Protein AF-A0A6M2A1K5-F1 (afdb_monomer)

Nearest PDB structures (foldseek):
  7mwq-assembly2_C  TM=4.889E-01  e=1.778E+00  synthetic construct
  8k91-assembly1_C  TM=4.075E-01  e=4.286E+00  M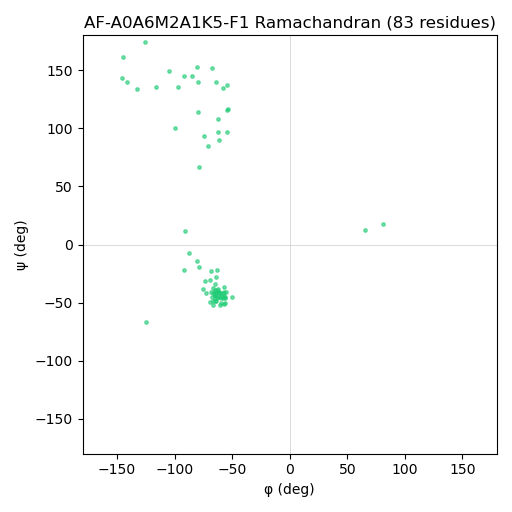eiothermus taiwanensis
  8k8x-assembly1_B  TM=4.413E-01  e=9.658E+00  Meiothermus taiwanensis
  5knb-assembly1_G  TM=2.140E-01  e=5.251E+00  Enterococcus hirae ATCC 9790

Secondary structure (DSSP, 8-state):
-HHHHHHHHHHHTT--EE--TT--TT--EE---HHHIIIIIHHHHHHHHHHHHHHHHHHHHHHHHHHHHHHHS------------

Radius of gyration: 25.21 Å; Cα contacts (8 Å, |Δi|>4): 41; chains: 1; bounding box: 53×20×81 Å

Sequence (85 aa):
MGKKLFGAVCRKNGFDTYRYRRQKYTTSMVSVSKKIMDDVLWPEYQKYCTLLREMVDEIANDLIDRIHLNDEEETVISGQIANPH

Foldseek 3Di:
DLVVLLQVLQVVVVWHWDDDPPDDPPDIDTDDDPCCVVVGSVVVSVVVVVVVVVVVVVVVVVVVVVVVVVVVVPPPPVDPPDDDD

Mean predicted aligned error: 9.2 Å

Solvent-accessible surface area (backbone atoms only — not comparable to full-atom values): 5299 Å² total; per-residue (Å²): 112,68,65,63,51,46,46,47,50,35,46,75,72,77,36,68,65,51,82,62,90,91,55,61,89,85,64,78,43,69,90,73,56,70,64,52,42,66,75,44,54,49,55,52,41,51,54,52,53,50,53,53,47,53,54,50,50,50,55,51,47,54,53,51,52,52,51,56,56,55,62,67,70,66,69,80,77,75,74,82,75,76,82,83,134

Structure (mmCIF, N/CA/C/O backbone):
data_AF-A0A6M2A1K5-F1
#
_entry.id   AF-A0A6M2A1K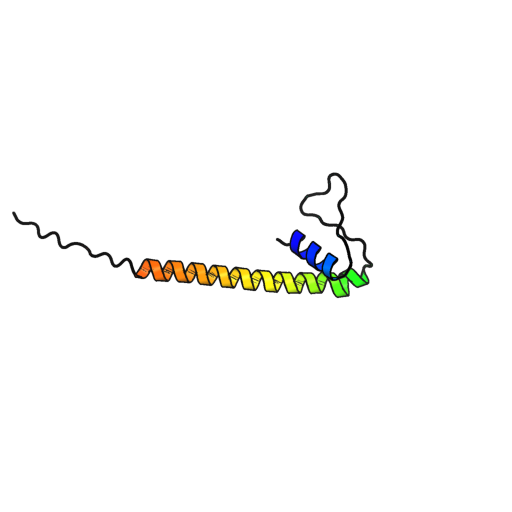5-F1
#
loop_
_atom_site.group_PDB
_atom_site.id
_atom_site.type_symbol
_atom_site.label_atom_id
_atom_site.label_alt_id
_atom_site.label_comp_id
_atom_site.label_asym_id
_atom_site.label_entity_id
_atom_site.label_seq_id
_atom_site.pdbx_PDB_ins_code
_atom_site.Cartn_x
_atom_site.Cartn_y
_atom_site.Cartn_z
_atom_site.occupancy
_atom_site.B_iso_or_equiv
_atom_site.auth_seq_id
_atom_site.auth_comp_id
_atom_site.auth_asym_id
_atom_site.auth_atom_id
_atom_site.pdbx_PDB_model_num
ATOM 1 N N . MET A 1 1 ? -1.796 1.919 -10.454 1.00 67.31 1 MET A N 1
ATOM 2 C CA . MET A 1 1 ? -1.268 0.747 -9.720 1.00 67.31 1 MET A CA 1
ATOM 3 C C . MET A 1 1 ? -1.620 0.752 -8.229 1.00 67.31 1 MET A C 1
ATOM 5 O O . MET A 1 1 ? -2.266 -0.191 -7.787 1.00 67.31 1 MET A O 1
ATOM 9 N N . GLY A 1 2 ? -1.297 1.817 -7.476 1.00 85.12 2 GLY A N 1
ATOM 10 C CA . GLY A 1 2 ? -1.393 1.850 -6.001 1.00 85.12 2 GLY A CA 1
ATOM 11 C C . GLY A 1 2 ? -2.722 1.385 -5.392 1.00 85.12 2 GLY A C 1
ATOM 12 O O . GLY A 1 2 ? -2.726 0.536 -4.513 1.00 85.12 2 GLY A O 1
ATOM 13 N N . LYS A 1 3 ? -3.874 1.817 -5.925 1.00 90.31 3 LYS A N 1
ATOM 14 C CA . LYS A 1 3 ? -5.187 1.345 -5.441 1.00 90.31 3 LYS A CA 1
ATOM 15 C C . LYS A 1 3 ? -5.359 -0.182 -5.521 1.00 90.31 3 LYS A C 1
ATOM 17 O O . LYS A 1 3 ? -5.904 -0.782 -4.600 1.00 90.31 3 LYS A O 1
ATOM 22 N N . LYS A 1 4 ? -4.992 -0.795 -6.655 1.00 92.56 4 LYS A N 1
ATOM 23 C CA . LYS A 1 4 ? -5.169 -2.245 -6.852 1.00 92.56 4 LYS A CA 1
ATOM 24 C C . LYS A 1 4 ? -4.286 -3.007 -5.867 1.00 92.56 4 LYS A C 1
ATOM 26 O O . LYS A 1 4 ? -4.760 -3.954 -5.252 1.00 92.56 4 LYS A O 1
ATOM 31 N N . LEU A 1 5 ? -3.057 -2.526 -5.680 1.00 95.44 5 LEU A N 1
ATOM 32 C CA . LEU A 1 5 ? -2.112 -3.090 -4.729 1.00 95.44 5 LEU A CA 1
ATOM 33 C C . LEU A 1 5 ? -2.602 -2.955 -3.283 1.00 95.44 5 LEU A C 1
ATOM 35 O O . LEU A 1 5 ? -2.653 -3.948 -2.570 1.00 95.44 5 LEU A O 1
ATOM 39 N N . PHE A 1 6 ? -3.051 -1.767 -2.876 1.00 96.38 6 PHE A N 1
ATOM 40 C CA . PHE A 1 6 ? -3.622 -1.557 -1.546 1.00 96.38 6 PHE A CA 1
ATOM 41 C C . PHE A 1 6 ? -4.803 -2.500 -1.283 1.00 96.38 6 PHE A C 1
ATOM 43 O O . PHE A 1 6 ? -4.844 -3.176 -0.263 1.00 96.38 6 PHE A O 1
ATOM 50 N N . GLY A 1 7 ? -5.718 -2.639 -2.248 1.00 96.38 7 GLY A N 1
ATOM 51 C CA . GLY A 1 7 ? -6.817 -3.596 -2.133 1.00 96.38 7 GLY A CA 1
ATOM 52 C C . GLY A 1 7 ? -6.370 -5.063 -2.073 1.00 96.38 7 GLY A C 1
ATOM 53 O O . GLY A 1 7 ? -7.080 -5.876 -1.490 1.00 96.38 7 GLY A O 1
ATOM 54 N N . ALA A 1 8 ? -5.233 -5.431 -2.666 1.00 96.75 8 ALA A N 1
ATOM 55 C CA . ALA A 1 8 ? -4.669 -6.776 -2.536 1.00 96.75 8 ALA A CA 1
ATOM 56 C C . ALA A 1 8 ? -4.079 -7.004 -1.134 1.00 96.75 8 ALA A C 1
ATOM 58 O O . ALA A 1 8 ? -4.337 -8.042 -0.532 1.00 96.75 8 ALA A O 1
ATOM 59 N N . VAL A 1 9 ? -3.371 -6.009 -0.587 1.00 97.50 9 VAL A N 1
ATOM 60 C CA . VAL A 1 9 ? -2.843 -6.037 0.787 1.00 97.50 9 VAL A CA 1
ATOM 61 C C . VAL A 1 9 ? -3.972 -6.144 1.808 1.00 97.50 9 VAL A C 1
ATOM 63 O O . VAL A 1 9 ? -3.902 -6.986 2.699 1.00 97.50 9 VAL A O 1
ATOM 66 N N . CYS A 1 10 ? -5.047 -5.366 1.653 1.00 97.62 10 CYS A N 1
ATOM 67 C CA . CYS A 1 10 ? -6.220 -5.490 2.519 1.00 97.62 10 CYS A CA 1
ATOM 68 C C . CYS A 1 10 ? -6.787 -6.916 2.487 1.00 97.62 10 CYS A C 1
ATOM 70 O O . CYS A 1 10 ? -6.925 -7.528 3.543 1.00 97.62 10 CYS A O 1
ATOM 72 N N . ARG A 1 11 ? -7.033 -7.476 1.292 1.00 96.94 11 ARG A N 1
ATOM 73 C CA . ARG A 1 11 ? -7.610 -8.826 1.148 1.00 96.94 11 ARG A CA 1
ATOM 74 C C . ARG A 1 11 ? -6.718 -9.911 1.735 1.00 96.94 11 ARG A C 1
ATOM 76 O O . ARG A 1 11 ? -7.220 -10.806 2.404 1.00 96.94 11 ARG A O 1
ATOM 83 N N . LYS A 1 12 ? -5.401 -9.806 1.532 1.00 96.88 12 LYS A N 1
ATOM 84 C CA . LYS A 1 12 ? -4.411 -10.717 2.123 1.00 96.88 12 LYS A CA 1
ATOM 85 C C . LYS A 1 12 ? -4.509 -10.750 3.653 1.00 96.88 12 LYS A C 1
ATOM 87 O O . LYS A 1 12 ? -4.357 -11.809 4.247 1.00 96.88 12 LYS A O 1
ATOM 92 N N . ASN A 1 13 ? -4.798 -9.606 4.269 1.00 96.75 13 ASN A N 1
ATOM 93 C CA . ASN A 1 13 ? -4.944 -9.455 5.717 1.00 96.75 13 ASN A CA 1
ATOM 94 C C . ASN A 1 13 ? -6.387 -9.659 6.220 1.00 96.75 13 ASN A C 1
ATOM 96 O O . ASN A 1 13 ? -6.679 -9.343 7.369 1.00 96.75 13 ASN A O 1
ATOM 100 N N . GLY A 1 14 ? -7.296 -10.171 5.382 1.00 97.06 14 GLY A N 1
ATOM 101 C CA . GLY A 1 14 ? -8.681 -10.459 5.771 1.00 97.06 14 GLY A CA 1
ATOM 102 C C . GLY A 1 14 ? -9.622 -9.251 5.763 1.00 97.06 14 GLY A C 1
ATOM 103 O O . GLY A 1 14 ? -10.692 -9.314 6.363 1.00 97.06 14 GLY A O 1
ATOM 104 N N . PHE A 1 15 ? -9.253 -8.156 5.090 1.00 97.12 15 PHE A N 1
ATOM 105 C CA . PHE A 1 15 ? -10.076 -6.951 4.983 1.00 97.12 15 PHE A CA 1
ATOM 106 C C . PHE A 1 15 ? -10.509 -6.665 3.548 1.00 97.12 15 PHE A C 1
ATOM 108 O O . PHE A 1 15 ? -9.698 -6.646 2.620 1.00 97.12 15 PHE A O 1
ATOM 115 N N . ASP A 1 16 ? -11.779 -6.313 3.375 1.00 95.88 16 ASP A N 1
ATOM 116 C CA . ASP A 1 16 ? -12.297 -5.861 2.091 1.00 95.88 16 ASP A CA 1
ATOM 117 C C . ASP A 1 16 ? -12.335 -4.340 1.986 1.00 95.88 16 ASP A C 1
ATOM 119 O O . ASP A 1 16 ? -12.777 -3.615 2.883 1.00 95.88 16 ASP A O 1
ATOM 123 N N . THR A 1 17 ? -11.889 -3.842 0.834 1.00 95.81 17 THR A N 1
ATOM 124 C CA . THR A 1 17 ? -12.060 -2.432 0.495 1.00 95.81 17 THR A CA 1
ATOM 125 C C . THR A 1 17 ? -13.471 -2.174 -0.011 1.00 95.81 17 THR A C 1
ATOM 127 O O . THR A 1 17 ? -13.964 -2.921 -0.857 1.00 95.81 17 THR A O 1
ATOM 130 N N . TYR A 1 18 ? -14.065 -1.055 0.384 1.00 94.38 18 TYR A N 1
ATOM 131 C CA . TYR A 1 18 ? -15.381 -0.621 -0.082 1.00 94.38 18 TYR A CA 1
ATOM 132 C C . TYR A 1 18 ? -15.341 0.803 -0.652 1.00 94.38 18 TYR A C 1
ATOM 134 O O . TYR A 1 18 ? -14.305 1.483 -0.655 1.00 94.38 18 TYR A O 1
ATOM 142 N N . ARG A 1 19 ? -16.479 1.241 -1.206 1.00 93.50 19 ARG A N 1
ATOM 143 C CA . ARG A 1 19 ? -16.642 2.560 -1.826 1.00 93.50 19 ARG A CA 1
ATOM 144 C C . ARG A 1 19 ? -17.997 3.170 -1.523 1.00 93.50 19 ARG A C 1
ATOM 146 O O . ARG A 1 19 ? -19.018 2.499 -1.620 1.00 93.50 19 ARG A O 1
ATOM 153 N N . TYR A 1 20 ? -17.995 4.470 -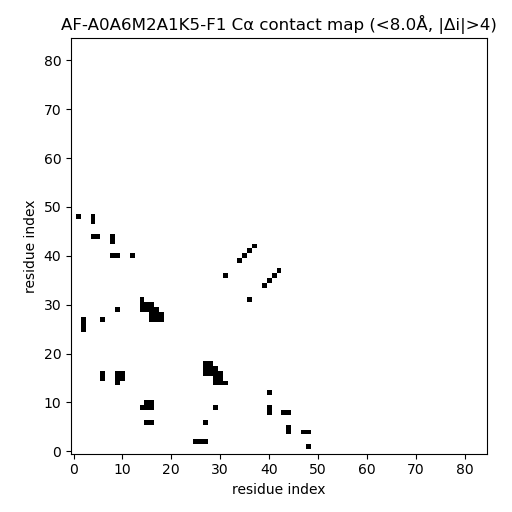1.271 1.00 94.19 20 TYR A N 1
ATOM 154 C CA . TYR A 1 20 ? -19.200 5.282 -1.238 1.00 94.19 20 TYR A CA 1
ATOM 155 C C . TYR A 1 20 ? -19.642 5.678 -2.647 1.00 94.19 20 TYR A C 1
ATOM 157 O O . TYR A 1 20 ? -18.839 5.823 -3.578 1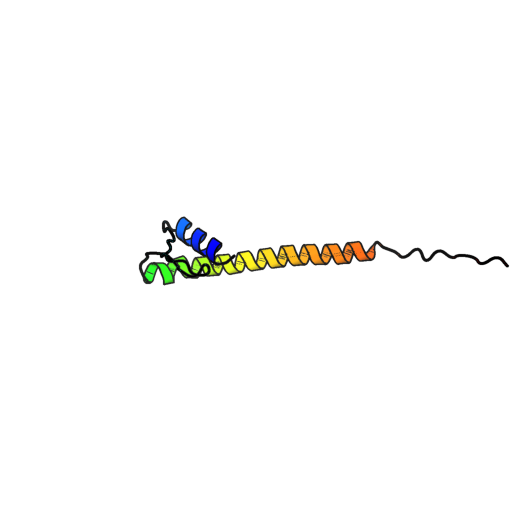.00 94.19 20 TYR A O 1
ATOM 165 N N . ARG A 1 21 ? -20.948 5.911 -2.801 1.00 93.44 21 ARG A N 1
ATOM 166 C CA . ARG A 1 21 ? -21.510 6.477 -4.029 1.00 93.44 21 ARG A CA 1
ATOM 167 C C . ARG A 1 21 ? -20.857 7.840 -4.300 1.00 93.44 21 ARG A C 1
ATOM 169 O O . ARG A 1 21 ? -20.738 8.649 -3.388 1.00 93.44 21 ARG A O 1
ATOM 176 N N . ARG A 1 22 ? -20.450 8.093 -5.553 1.00 93.06 22 ARG A N 1
ATOM 177 C CA . ARG A 1 22 ? -19.749 9.323 -6.000 1.00 93.06 22 ARG A CA 1
ATOM 178 C C . ARG A 1 22 ? -18.348 9.545 -5.403 1.00 93.06 22 ARG A C 1
ATOM 180 O O . ARG A 1 22 ? -17.776 10.617 -5.582 1.00 93.06 22 ARG A O 1
ATOM 187 N N . GLN A 1 23 ? -17.759 8.544 -4.748 1.00 94.19 23 GLN A N 1
ATOM 188 C CA . GLN A 1 23 ? -16.377 8.624 -4.274 1.00 94.19 23 GLN A CA 1
ATOM 189 C C . GLN A 1 23 ? -15.393 8.751 -5.449 1.00 94.19 23 GLN A C 1
ATOM 191 O O . GLN A 1 23 ? -15.537 8.072 -6.470 1.00 94.19 23 GLN A O 1
ATOM 196 N N . LYS A 1 24 ? -14.359 9.591 -5.289 1.00 92.19 24 LYS A N 1
ATOM 197 C CA . LYS A 1 24 ? -13.285 9.734 -6.282 1.00 92.19 24 LYS A CA 1
ATOM 198 C C . LYS A 1 24 ? -12.661 8.373 -6.595 1.00 92.19 24 LYS A C 1
ATOM 200 O O . LYS A 1 24 ? -12.377 7.576 -5.700 1.00 92.19 24 LYS A O 1
ATOM 205 N N . TYR A 1 25 ? -12.395 8.116 -7.877 1.00 86.50 25 TYR A N 1
ATOM 206 C CA . TYR A 1 25 ? -11.885 6.820 -8.335 1.00 86.50 25 TYR A CA 1
ATOM 207 C C . TYR A 1 25 ? -10.498 6.473 -7.768 1.00 86.50 25 TYR A C 1
ATOM 209 O O . TYR A 1 25 ? -10.144 5.295 -7.688 1.00 86.50 25 TYR A O 1
ATOM 217 N N . THR A 1 26 ? -9.738 7.475 -7.335 1.00 88.31 26 THR A N 1
ATOM 218 C CA . THR A 1 26 ? -8.421 7.321 -6.711 1.00 88.31 26 THR A CA 1
ATOM 219 C C . THR A 1 26 ? -8.488 6.942 -5.232 1.00 88.31 26 THR A C 1
ATOM 221 O O . THR A 1 26 ? -7.492 6.483 -4.684 1.00 88.31 26 THR A O 1
ATOM 224 N N . THR A 1 27 ? -9.651 7.061 -4.589 1.00 91.44 27 THR A N 1
ATOM 225 C CA . THR A 1 27 ? -9.822 6.744 -3.168 1.00 91.44 27 THR A CA 1
ATOM 226 C C . THR A 1 27 ? -10.265 5.286 -2.983 1.00 91.44 27 THR A C 1
ATOM 228 O O . THR A 1 27 ? -11.043 4.739 -3.780 1.00 91.44 27 THR A O 1
ATOM 231 N N . SER A 1 28 ? -9.785 4.659 -1.909 1.00 92.50 28 SER A N 1
ATOM 232 C CA . SER A 1 28 ? -10.223 3.341 -1.429 1.00 92.50 28 SER A CA 1
ATOM 233 C C . SER A 1 28 ? -10.478 3.429 0.070 1.00 92.50 28 SER A C 1
ATOM 235 O O . SER A 1 28 ? -9.663 4.014 0.774 1.00 92.50 28 SER A O 1
ATOM 237 N N . MET A 1 29 ? -11.602 2.883 0.536 1.00 95.62 29 MET A N 1
ATOM 238 C CA . MET A 1 29 ? -11.926 2.811 1.963 1.00 95.62 29 MET A CA 1
ATOM 239 C C . MET A 1 29 ? -11.731 1.386 2.460 1.00 95.62 29 MET A C 1
ATOM 241 O O . MET A 1 29 ? -11.943 0.440 1.703 1.00 95.62 29 MET A O 1
ATOM 245 N N . VAL A 1 30 ? -11.370 1.239 3.728 1.00 97.00 30 VAL A N 1
ATOM 246 C CA . VAL A 1 30 ? -11.297 -0.043 4.429 1.00 97.00 30 VAL A CA 1
ATOM 247 C C . VAL A 1 30 ? -11.699 0.189 5.886 1.00 97.00 30 VAL A C 1
ATOM 249 O O . VAL A 1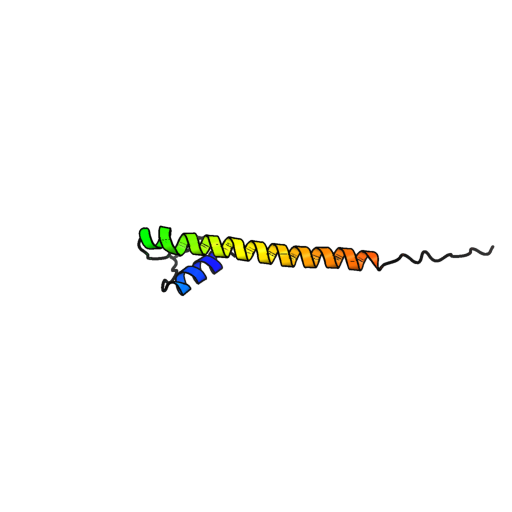 30 ? -11.434 1.258 6.434 1.00 97.00 30 VAL A O 1
ATOM 252 N N . SER A 1 31 ? -12.400 -0.768 6.491 1.00 97.06 31 SER A N 1
ATOM 253 C CA . SER A 1 31 ? -12.857 -0.672 7.881 1.00 97.06 31 SER A CA 1
ATOM 254 C C . SER A 1 31 ? -11.918 -1.470 8.776 1.00 97.06 31 SER A C 1
ATOM 256 O O . SER A 1 31 ? -12.013 -2.692 8.828 1.00 97.06 31 SER A O 1
ATOM 258 N N . VAL A 1 32 ? -11.000 -0.781 9.453 1.00 97.12 32 VAL A N 1
ATOM 259 C CA . VAL A 1 32 ? -9.991 -1.373 10.345 1.00 97.12 32 VAL A CA 1
ATOM 260 C C . VAL A 1 32 ? -9.709 -0.459 11.528 1.00 97.12 32 VAL A C 1
ATOM 262 O O . VAL A 1 32 ? -9.975 0.742 11.473 1.00 97.12 32 VAL A O 1
ATOM 265 N N . SER A 1 33 ? -9.129 -1.014 12.593 1.00 97.88 33 SER A N 1
ATOM 266 C CA . SER A 1 33 ? -8.596 -0.191 13.677 1.00 97.88 33 SER A CA 1
ATOM 267 C C . SER A 1 33 ? -7.378 0.605 13.201 1.00 97.88 33 SER A C 1
ATOM 269 O O . SER A 1 33 ? -6.626 0.164 12.327 1.00 97.88 33 SER A O 1
ATOM 271 N N . LYS A 1 34 ? -7.145 1.767 13.822 1.00 97.44 34 LYS A N 1
ATOM 272 C CA . LYS A 1 34 ? -5.958 2.588 13.545 1.00 97.44 34 LYS A CA 1
ATOM 273 C C . LYS A 1 34 ? -4.660 1.798 13.737 1.00 97.44 34 LYS A C 1
ATOM 275 O O . LYS A 1 34 ? -3.776 1.877 12.897 1.00 97.44 34 LYS A O 1
ATOM 280 N N . LYS A 1 35 ? -4.593 0.974 14.786 1.00 98.06 35 LYS A N 1
ATOM 281 C CA . LYS A 1 35 ? -3.436 0.120 15.067 1.00 98.06 35 LYS A CA 1
ATOM 282 C C . LYS A 1 35 ? -3.139 -0.858 13.924 1.00 98.06 35 LYS A C 1
ATOM 284 O O . LYS A 1 35 ? -2.003 -0.958 13.496 1.00 98.06 35 LYS A O 1
ATOM 289 N N . ILE A 1 36 ? -4.155 -1.538 13.386 1.00 98.00 36 ILE A N 1
ATOM 290 C CA . ILE A 1 36 ? -3.970 -2.466 12.254 1.00 98.00 36 ILE A CA 1
ATOM 291 C C . ILE A 1 36 ? -3.521 -1.719 10.994 1.00 98.00 36 ILE A C 1
ATOM 293 O O . ILE A 1 36 ? -2.687 -2.219 10.241 1.00 98.00 36 ILE A O 1
ATOM 297 N N . MET A 1 37 ? -4.065 -0.524 10.754 1.00 97.88 37 MET A N 1
ATOM 298 C CA . MET A 1 37 ? -3.631 0.301 9.629 1.00 97.88 37 MET A CA 1
ATOM 299 C C . MET A 1 37 ? -2.144 0.653 9.736 1.00 97.88 37 MET A C 1
ATOM 301 O O . MET A 1 37 ? -1.401 0.426 8.783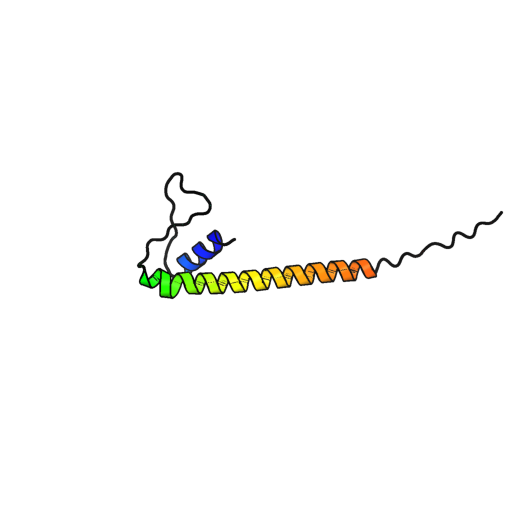 1.00 97.88 37 MET A O 1
ATOM 305 N N . ASP A 1 38 ? -1.731 1.182 10.887 1.00 98.25 38 ASP A N 1
ATOM 306 C CA . ASP A 1 38 ? -0.392 1.734 11.089 1.00 98.25 38 ASP A CA 1
ATOM 307 C C . ASP A 1 38 ? 0.674 0.633 11.232 1.00 98.25 38 ASP A C 1
ATOM 309 O O . ASP A 1 38 ? 1.763 0.769 10.678 1.00 98.25 38 ASP A O 1
ATOM 313 N N . ASP A 1 39 ? 0.353 -0.475 11.908 1.00 98.38 39 ASP A N 1
ATOM 314 C CA . ASP A 1 39 ? 1.329 -1.522 12.240 1.00 98.38 39 ASP A CA 1
ATOM 315 C C . ASP A 1 39 ? 1.404 -2.637 11.183 1.00 98.38 39 ASP A C 1
ATOM 317 O O . ASP A 1 39 ? 2.401 -3.355 11.118 1.00 98.38 39 ASP A O 1
ATOM 321 N N . VAL A 1 40 ? 0.356 -2.818 10.365 1.00 97.88 40 VAL A N 1
ATOM 322 C CA . VAL A 1 40 ? 0.249 -3.963 9.439 1.00 97.88 40 VAL A CA 1
ATOM 323 C C . VAL A 1 40 ? 0.035 -3.511 8.000 1.00 97.88 40 VAL A C 1
ATOM 325 O O . VAL A 1 40 ? 0.908 -3.701 7.152 1.00 97.88 40 VAL A O 1
ATOM 328 N N . LEU A 1 41 ? -1.114 -2.896 7.703 1.00 97.88 41 LEU A N 1
ATOM 329 C CA . LEU A 1 41 ? -1.516 -2.656 6.314 1.00 97.88 41 LEU A CA 1
ATOM 330 C C . LEU A 1 41 ? -0.619 -1.638 5.611 1.00 97.88 41 LEU A C 1
ATOM 332 O O . LEU A 1 41 ? -0.238 -1.850 4.459 1.00 97.88 41 LEU A O 1
ATOM 336 N N . TRP A 1 42 ? -0.303 -0.527 6.278 1.00 97.12 42 TRP A N 1
ATOM 337 C CA . TRP A 1 42 ? 0.496 0.536 5.681 1.00 97.12 42 TRP A CA 1
ATOM 338 C C . TRP A 1 42 ? 1.956 0.119 5.450 1.00 97.12 42 TRP A C 1
ATOM 340 O O . TRP A 1 42 ? 2.406 0.240 4.305 1.00 97.12 42 TRP A O 1
ATOM 350 N N . PRO A 1 43 ? 2.674 -0.460 6.436 1.00 98.31 43 PRO A N 1
ATOM 351 C CA . PRO A 1 43 ? 4.032 -0.954 6.214 1.00 98.31 43 PRO A CA 1
ATOM 352 C C . PRO A 1 43 ? 4.105 -2.011 5.106 1.00 98.31 43 PRO A C 1
ATOM 354 O O . PRO A 1 43 ? 4.989 -1.966 4.248 1.00 98.31 43 PRO A O 1
ATOM 357 N N . GLU A 1 44 ? 3.148 -2.940 5.065 1.00 98.00 44 GLU A N 1
ATOM 358 C CA . GLU A 1 44 ? 3.116 -3.983 4.041 1.00 98.00 44 GLU A CA 1
ATOM 359 C C . GLU A 1 44 ? 2.820 -3.417 2.646 1.00 98.00 44 GLU A C 1
ATOM 361 O O . GLU A 1 44 ? 3.473 -3.785 1.664 1.00 98.00 44 GLU A O 1
ATOM 366 N N . TYR A 1 45 ? 1.891 -2.466 2.548 1.00 97.69 45 TYR A N 1
ATOM 367 C CA . TYR A 1 45 ? 1.636 -1.739 1.309 1.00 97.69 45 TYR A CA 1
ATOM 368 C C . TYR A 1 45 ? 2.882 -1.002 0.809 1.00 97.69 45 TYR A C 1
ATOM 370 O O . TYR A 1 45 ? 3.191 -1.080 -0.382 1.00 97.69 45 TYR A O 1
ATOM 378 N N . GLN A 1 46 ? 3.617 -0.325 1.696 1.00 97.94 46 GLN A N 1
ATOM 379 C CA . GLN A 1 46 ? 4.855 0.366 1.338 1.00 97.94 46 GLN A CA 1
ATOM 380 C C . GLN A 1 46 ? 5.920 -0.613 0.836 1.00 97.94 46 GLN A C 1
ATOM 382 O O . GLN A 1 46 ? 6.516 -0.367 -0.212 1.00 97.94 46 GLN A O 1
ATOM 387 N N . LYS A 1 47 ? 6.096 -1.755 1.515 1.00 98.06 47 LYS A N 1
ATOM 388 C CA . LYS A 1 47 ? 7.017 -2.816 1.086 1.00 98.06 47 LYS A CA 1
ATOM 389 C C . LYS A 1 47 ? 6.707 -3.291 -0.333 1.00 98.06 47 LYS A C 1
ATOM 391 O O . LYS A 1 47 ? 7.595 -3.320 -1.181 1.00 98.06 47 LYS A O 1
ATOM 396 N N . TYR A 1 48 ? 5.448 -3.623 -0.616 1.00 97.50 48 TYR A N 1
ATOM 397 C CA . TYR A 1 48 ? 5.067 -4.065 -1.956 1.00 97.50 48 TYR A CA 1
ATOM 398 C C . TYR A 1 48 ? 5.119 -2.948 -3.000 1.00 97.50 48 TYR A C 1
ATOM 400 O O . TYR A 1 48 ? 5.394 -3.228 -4.162 1.00 97.50 48 TYR A O 1
ATOM 408 N N . CYS A 1 49 ? 4.873 -1.691 -2.620 1.00 97.19 49 CYS A N 1
ATOM 409 C CA . CYS A 1 49 ? 5.061 -0.559 -3.526 1.00 97.19 49 CYS A CA 1
ATOM 410 C C . CYS A 1 49 ? 6.515 -0.430 -3.968 1.00 97.19 49 CYS A C 1
ATOM 412 O O . CYS A 1 49 ? 6.761 -0.126 -5.132 1.00 97.19 49 CYS A O 1
ATOM 414 N N . THR A 1 50 ? 7.454 -0.633 -3.045 1.00 97.75 50 THR A N 1
ATOM 415 C CA . THR A 1 50 ? 8.882 -0.611 -3.355 1.00 97.75 50 THR A CA 1
ATOM 416 C C . THR A 1 50 ? 9.260 -1.768 -4.264 1.00 97.75 50 THR A C 1
ATOM 418 O O . THR A 1 50 ? 9.751 -1.507 -5.354 1.00 97.75 50 THR A O 1
ATOM 421 N N . LEU A 1 51 ? 8.895 -2.999 -3.900 1.00 97.56 51 LEU A N 1
ATOM 422 C CA . LEU A 1 51 ? 9.188 -4.177 -4.720 1.00 97.56 51 LEU A CA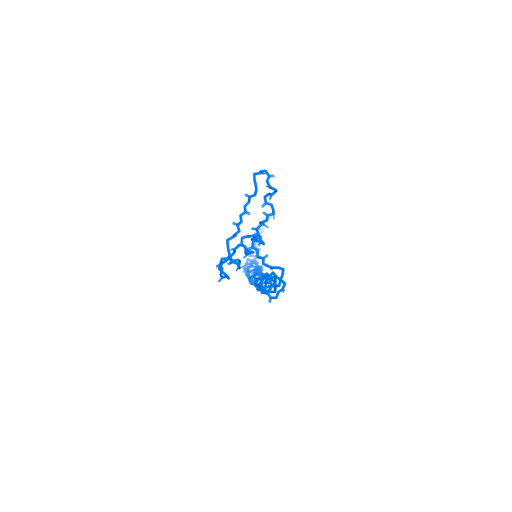 1
ATOM 423 C C . LEU A 1 51 ? 8.615 -4.059 -6.140 1.00 97.56 51 LEU A C 1
ATOM 425 O O . LEU A 1 51 ? 9.286 -4.354 -7.119 1.00 97.56 51 LEU A O 1
ATOM 429 N N . LEU A 1 52 ? 7.367 -3.598 -6.265 1.00 96.88 52 LEU A N 1
ATOM 430 C CA . LEU A 1 52 ? 6.742 -3.414 -7.571 1.00 96.88 52 LEU A CA 1
ATOM 431 C C . LEU A 1 52 ? 7.483 -2.376 -8.416 1.00 96.88 52 LEU A C 1
ATOM 433 O O . LEU A 1 52 ? 7.566 -2.538 -9.627 1.00 96.88 52 LEU A O 1
ATOM 437 N N . ARG A 1 53 ? 7.972 -1.300 -7.793 1.00 96.62 53 ARG A N 1
ATOM 438 C CA . ARG A 1 53 ? 8.740 -0.271 -8.494 1.00 96.62 53 ARG A CA 1
ATOM 439 C C . ARG A 1 53 ? 10.064 -0.836 -8.985 1.00 96.62 53 ARG A C 1
ATOM 441 O O . ARG A 1 53 ? 10.335 -0.719 -10.165 1.00 96.62 53 ARG A O 1
ATOM 448 N N . GLU A 1 54 ? 10.798 -1.518 -8.112 1.00 97.88 54 GLU A N 1
ATOM 449 C CA . GLU A 1 54 ? 12.072 -2.161 -8.452 1.00 97.88 54 GLU A CA 1
ATOM 450 C C . GLU A 1 54 ? 11.914 -3.139 -9.621 1.00 97.88 54 GLU A C 1
ATOM 452 O O . GLU A 1 54 ? 12.661 -3.055 -10.586 1.00 97.88 54 GLU A O 1
ATOM 457 N N . MET A 1 55 ? 10.885 -3.993 -9.597 1.00 97.44 55 MET A N 1
ATOM 458 C CA . MET A 1 55 ? 10.610 -4.918 -10.703 1.00 97.44 55 MET A CA 1
ATOM 459 C C . MET A 1 55 ? 10.257 -4.200 -12.011 1.00 97.44 55 MET A C 1
ATOM 461 O O . MET A 1 55 ? 10.644 -4.643 -13.087 1.00 97.44 55 MET A O 1
ATOM 465 N N . VAL A 1 56 ? 9.468 -3.123 -11.941 1.00 97.25 56 VAL A N 1
ATOM 466 C CA . VAL A 1 56 ? 9.117 -2.340 -13.135 1.00 97.25 56 VAL A CA 1
ATOM 467 C C . VAL A 1 56 ? 10.355 -1.657 -13.701 1.00 97.25 56 VAL A C 1
ATOM 469 O O . VAL A 1 56 ? 10.527 -1.672 -14.916 1.00 97.25 56 VAL A O 1
ATOM 472 N N . ASP A 1 57 ? 11.204 -1.104 -12.840 1.00 97.75 57 ASP A N 1
ATOM 473 C CA . ASP A 1 57 ? 12.446 -0.449 -13.235 1.00 97.75 57 ASP A CA 1
ATOM 474 C C . ASP A 1 57 ? 13.417 -1.464 -13.861 1.00 97.75 57 ASP A C 1
ATOM 476 O O . ASP A 1 57 ? 13.975 -1.196 -14.918 1.00 97.75 57 ASP A O 1
ATOM 480 N N . GLU A 1 58 ? 13.559 -2.659 -13.282 1.00 98.19 58 GLU A N 1
ATOM 481 C CA . GLU A 1 58 ? 14.382 -3.745 -13.832 1.00 98.19 58 GLU A CA 1
ATOM 482 C C . GLU A 1 58 ? 13.913 -4.172 -15.229 1.00 98.19 58 GLU A C 1
ATOM 484 O O . GLU A 1 58 ? 14.706 -4.199 -16.167 1.00 98.19 58 GLU A O 1
ATOM 489 N N . ILE A 1 59 ? 12.613 -4.441 -15.393 1.00 97.88 59 ILE A N 1
ATOM 490 C CA . ILE A 1 59 ? 12.036 -4.829 -16.690 1.00 97.88 59 ILE A CA 1
ATOM 491 C C . ILE A 1 59 ? 12.176 -3.695 -17.712 1.00 97.88 59 ILE A C 1
ATOM 493 O O . ILE A 1 59 ? 12.433 -3.949 -18.889 1.00 97.88 59 ILE A O 1
ATOM 497 N N . ALA A 1 60 ? 11.981 -2.445 -17.285 1.00 97.06 60 ALA A N 1
ATOM 498 C CA . ALA A 1 60 ? 12.132 -1.289 -18.158 1.00 97.06 60 ALA A CA 1
ATOM 499 C C . ALA A 1 60 ? 13.584 -1.125 -18.622 1.00 97.06 60 ALA A C 1
ATOM 501 O O . ALA A 1 60 ? 13.806 -0.893 -19.808 1.00 97.06 60 ALA A O 1
ATOM 502 N N . ASN A 1 61 ? 14.552 -1.289 -17.719 1.00 96.88 61 ASN A N 1
ATOM 503 C CA . ASN A 1 61 ? 15.973 -1.206 -18.045 1.00 96.88 61 ASN A CA 1
ATOM 504 C C . ASN A 1 61 ? 16.398 -2.333 -18.996 1.00 96.88 61 ASN A C 1
ATOM 506 O O . ASN A 1 61 ? 16.994 -2.034 -20.021 1.00 96.88 61 ASN A O 1
ATOM 510 N N . ASP A 1 62 ? 16.001 -3.588 -18.746 1.00 96.56 62 ASP A N 1
ATOM 511 C CA . ASP A 1 62 ? 16.279 -4.708 -19.668 1.00 96.56 62 ASP A CA 1
ATOM 512 C C . ASP A 1 62 ? 15.711 -4.442 -21.073 1.00 96.56 62 ASP A C 1
ATOM 514 O O . ASP A 1 62 ? 16.362 -4.697 -22.084 1.00 96.56 62 ASP A O 1
ATOM 518 N N . LEU A 1 63 ? 14.502 -3.876 -21.164 1.00 96.06 63 LEU A N 1
ATOM 519 C CA . LEU A 1 63 ? 13.926 -3.496 -22.453 1.00 96.06 63 LEU A CA 1
ATOM 520 C C . LEU A 1 63 ? 14.734 -2.389 -23.148 1.00 96.06 63 LEU A C 1
ATOM 522 O O . LEU A 1 63 ? 14.949 -2.473 -24.356 1.00 96.06 63 LEU A O 1
ATOM 526 N N . ILE A 1 64 ? 15.160 -1.362 -22.410 1.00 95.25 64 ILE A N 1
ATOM 527 C CA . ILE A 1 64 ? 15.975 -0.260 -22.941 1.00 95.25 64 ILE A CA 1
ATOM 528 C C . ILE A 1 64 ? 17.327 -0.785 -23.440 1.00 95.25 64 ILE A C 1
ATOM 530 O O . ILE A 1 64 ? 17.718 -0.472 -24.564 1.00 95.25 64 ILE A O 1
ATOM 534 N N . ASP A 1 65 ? 17.993 -1.639 -22.664 1.00 94.88 65 ASP A N 1
ATOM 535 C CA . ASP A 1 65 ? 19.279 -2.238 -23.030 1.00 94.88 65 ASP A CA 1
ATOM 536 C C . ASP A 1 65 ? 19.158 -3.066 -24.317 1.00 94.88 65 ASP A C 1
ATOM 538 O O . ASP A 1 65 ? 19.991 -2.960 -25.216 1.00 94.88 65 ASP A O 1
ATOM 542 N N . ARG A 1 66 ? 18.074 -3.839 -24.469 1.00 93.88 66 ARG A N 1
ATOM 543 C CA . ARG A 1 66 ? 17.808 -4.605 -25.699 1.00 93.88 66 ARG A CA 1
ATOM 544 C C . ARG A 1 66 ? 17.566 -3.729 -26.923 1.00 93.88 66 ARG A C 1
ATOM 546 O O . ARG A 1 66 ? 17.909 -4.149 -28.023 1.00 93.88 66 ARG A O 1
ATOM 553 N N . ILE A 1 67 ? 16.943 -2.561 -26.764 1.00 93.06 67 ILE A N 1
ATOM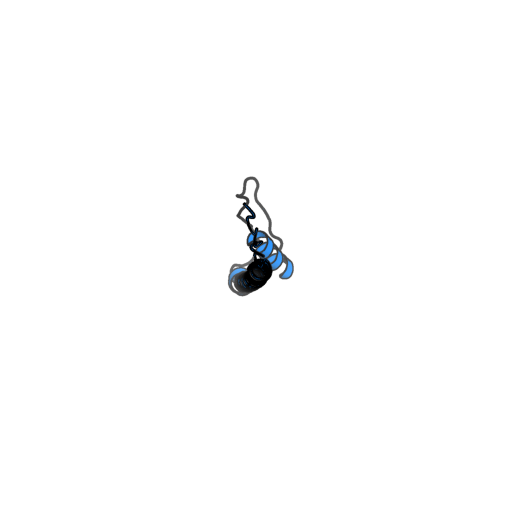 554 C CA . ILE A 1 67 ? 16.767 -1.617 -27.877 1.00 93.06 67 ILE A CA 1
ATOM 555 C C . ILE A 1 67 ? 18.142 -1.118 -28.327 1.00 93.06 67 ILE A C 1
ATOM 557 O O . ILE A 1 67 ? 18.464 -1.231 -29.503 1.00 93.06 67 ILE A O 1
ATOM 561 N N . HIS A 1 68 ? 18.984 -0.682 -27.386 1.00 88.38 68 HIS A N 1
ATOM 562 C CA . HIS A 1 68 ? 20.332 -0.206 -27.697 1.00 88.38 68 HIS A CA 1
ATOM 563 C C . HIS A 1 68 ? 21.218 -1.273 -28.355 1.00 88.38 68 HIS A C 1
ATOM 565 O O . HIS A 1 68 ? 21.900 -0.968 -29.325 1.00 88.38 68 HIS A O 1
ATOM 571 N N . LEU A 1 69 ? 21.170 -2.523 -27.885 1.00 81.06 69 LEU A N 1
ATOM 572 C CA . LEU A 1 69 ? 21.940 -3.621 -28.484 1.00 81.06 69 LEU A CA 1
ATOM 573 C C . LEU A 1 69 ? 21.477 -3.970 -29.908 1.00 81.06 69 LEU A C 1
ATOM 575 O O . LEU A 1 69 ? 22.306 -4.280 -30.757 1.00 81.06 69 LEU A O 1
ATOM 579 N N . ASN A 1 70 ? 20.169 -3.920 -30.186 1.00 64.31 70 ASN A N 1
ATOM 580 C CA . ASN A 1 70 ? 19.649 -4.195 -31.530 1.00 64.31 70 ASN A CA 1
ATOM 581 C C . ASN A 1 70 ? 19.938 -3.049 -32.514 1.00 64.31 70 ASN A C 1
ATOM 583 O O . ASN A 1 70 ? 20.151 -3.315 -33.695 1.00 64.31 70 ASN A O 1
ATOM 587 N N . ASP A 1 71 ? 19.985 -1.801 -32.040 1.00 57.78 71 ASP A N 1
ATOM 588 C CA . ASP A 1 71 ? 20.353 -0.643 -32.864 1.00 57.78 71 ASP A CA 1
ATOM 589 C C . ASP A 1 71 ? 21.844 -0.674 -33.280 1.00 57.78 71 ASP A C 1
ATOM 591 O O . ASP A 1 71 ? 22.215 -0.095 -34.300 1.00 57.78 71 ASP A O 1
ATOM 595 N N . GLU A 1 72 ? 22.711 -1.378 -32.539 1.00 56.88 72 GLU A N 1
ATOM 596 C CA . GLU A 1 72 ? 24.137 -1.536 -32.874 1.00 56.88 72 GLU A CA 1
ATOM 597 C C . GLU A 1 72 ? 24.407 -2.588 -33.975 1.00 56.88 72 GLU A C 1
ATOM 599 O O . GLU A 1 72 ? 25.455 -2.534 -34.626 1.00 56.88 72 GLU A O 1
ATOM 604 N N . GLU A 1 73 ? 23.471 -3.511 -34.248 1.00 54.31 73 GLU A N 1
ATOM 605 C CA . GLU A 1 73 ? 23.607 -4.519 -35.318 1.00 54.31 73 GLU A CA 1
ATOM 606 C C . GLU A 1 73 ? 23.121 -4.041 -36.704 1.00 54.31 73 GLU A C 1
ATOM 608 O O . GLU A 1 73 ? 23.411 -4.691 -37.715 1.00 54.31 73 GLU A O 1
ATOM 613 N N . GLU A 1 74 ? 22.494 -2.863 -36.815 1.00 52.31 74 GLU A N 1
ATOM 614 C CA . GLU A 1 74 ? 22.308 -2.169 -38.100 1.00 52.31 74 GLU A CA 1
ATOM 615 C C . GLU A 1 74 ? 23.606 -1.457 -38.519 1.00 52.31 74 GLU A C 1
ATOM 617 O O . GLU A 1 74 ? 23.719 -0.233 -38.611 1.00 52.31 74 GLU A O 1
ATOM 622 N N . THR A 1 75 ? 24.634 -2.250 -38.822 1.00 49.47 75 THR A N 1
ATOM 623 C CA . THR A 1 75 ? 25.789 -1.731 -39.557 1.00 49.47 75 THR A CA 1
ATOM 624 C C . THR A 1 75 ? 25.325 -1.256 -40.932 1.00 49.47 75 THR A C 1
ATOM 626 O O . THR A 1 75 ? 24.988 -2.036 -41.822 1.00 49.47 75 THR A O 1
ATOM 629 N N . VAL A 1 76 ? 25.310 0.065 -41.108 1.00 58.84 76 VAL A N 1
ATOM 630 C CA . VAL A 1 76 ? 25.157 0.735 -42.398 1.00 58.84 76 VAL A CA 1
ATOM 631 C C . VAL A 1 76 ? 26.240 0.203 -43.341 1.00 58.84 76 VAL A C 1
ATOM 633 O O . VAL A 1 76 ? 27.376 0.680 -43.340 1.00 58.84 76 VAL A O 1
ATOM 636 N N . ILE A 1 77 ? 25.898 -0.775 -44.185 1.00 60.47 77 ILE A N 1
ATOM 637 C CA . ILE A 1 77 ? 26.677 -1.072 -45.387 1.00 60.47 77 ILE A CA 1
ATOM 638 C C . ILE A 1 77 ? 26.415 0.102 -46.328 1.00 60.47 77 ILE A C 1
ATOM 640 O O . ILE A 1 77 ? 25.501 0.079 -47.151 1.00 60.47 77 ILE A O 1
ATOM 644 N N . SER A 1 78 ? 27.186 1.176 -46.152 1.00 49.91 78 SER A N 1
ATOM 645 C CA . SER A 1 78 ? 27.237 2.279 -47.102 1.00 49.91 78 SER A CA 1
ATOM 646 C C . SER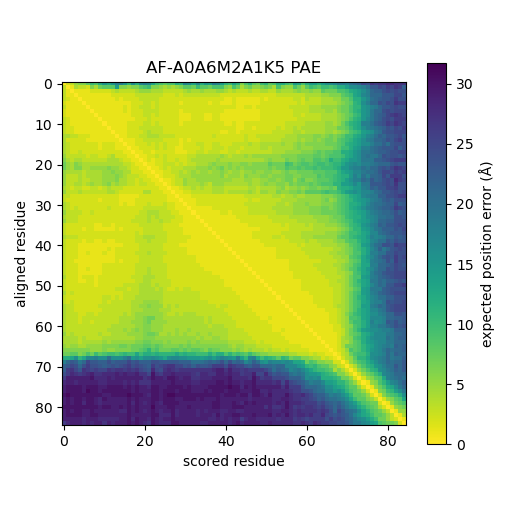 A 1 78 ? 27.759 1.695 -48.408 1.00 49.91 78 SER A C 1
ATOM 648 O O . SER A 1 78 ? 28.955 1.436 -48.563 1.00 49.91 78 SER A O 1
ATOM 650 N N . GLY A 1 79 ? 26.829 1.367 -49.305 1.00 51.34 79 GLY A N 1
ATOM 651 C CA . GLY A 1 79 ? 27.130 0.838 -50.620 1.00 51.34 79 GLY A CA 1
ATOM 652 C C . GLY A 1 79 ? 28.085 1.791 -51.318 1.00 51.34 79 GLY A C 1
ATOM 653 O O . GLY A 1 79 ? 27.734 2.933 -51.612 1.00 51.34 79 GLY A O 1
ATOM 654 N N . GLN A 1 80 ? 29.297 1.314 -51.588 1.00 55.78 80 GLN A N 1
ATOM 655 C CA . GLN A 1 80 ? 30.173 1.921 -52.574 1.00 55.78 80 GLN A CA 1
ATOM 656 C C . GLN A 1 80 ? 29.461 1.834 -53.925 1.00 55.78 80 GLN A C 1
ATOM 658 O O . GLN A 1 80 ? 29.605 0.859 -54.660 1.00 55.78 80 GLN A O 1
ATOM 663 N N . ILE A 1 81 ? 28.669 2.851 -54.259 1.00 54.06 81 ILE A N 1
ATOM 664 C CA . ILE A 1 81 ? 28.308 3.101 -55.647 1.00 54.06 81 ILE A CA 1
ATOM 665 C C . ILE A 1 81 ? 29.563 3.695 -56.274 1.00 54.06 81 ILE A C 1
ATOM 667 O O . ILE A 1 81 ? 29.841 4.889 -56.177 1.00 54.06 81 ILE A O 1
ATOM 671 N N . ALA A 1 82 ? 30.363 2.816 -56.871 1.00 52.28 82 ALA A N 1
ATOM 672 C CA . ALA A 1 82 ? 31.277 3.212 -57.920 1.00 52.28 82 ALA A CA 1
ATOM 673 C C . ALA A 1 82 ? 30.446 3.937 -58.987 1.00 52.28 82 ALA A C 1
ATOM 675 O O . ALA A 1 82 ? 29.550 3.339 -59.577 1.00 52.28 82 ALA A O 1
ATOM 676 N N . ASN A 1 83 ? 30.716 5.222 -59.203 1.00 49.47 83 ASN A N 1
ATOM 677 C CA . ASN A 1 83 ? 30.265 5.918 -60.401 1.00 49.47 83 ASN A CA 1
ATOM 678 C C . ASN A 1 83 ? 31.226 5.551 -61.538 1.00 49.47 83 ASN A C 1
ATOM 680 O O . ASN A 1 83 ? 32.393 5.947 -61.470 1.00 49.47 83 ASN A O 1
ATOM 684 N N . PRO A 1 84 ? 30.794 4.828 -62.583 1.00 59.56 84 PRO A N 1
ATOM 685 C CA . PRO A 1 84 ? 31.415 4.966 -63.881 1.00 59.56 84 PRO A CA 1
ATOM 686 C C . PRO A 1 84 ? 30.781 6.155 -64.618 1.00 59.56 84 PRO A C 1
ATOM 688 O O . PRO A 1 84 ? 29.570 6.368 -64.535 1.00 59.56 84 PRO A O 1
ATOM 691 N N . HIS A 1 85 ? 31.635 6.829 -65.393 1.00 47.31 85 HIS A N 1
ATOM 692 C CA . HIS A 1 85 ? 31.405 7.930 -66.341 1.00 47.31 85 HIS A CA 1
ATOM 693 C C . HIS A 1 85 ? 31.745 9.329 -65.824 1.00 47.31 85 HIS A C 1
ATOM 695 O O . HIS A 1 85 ? 30.949 9.932 -65.075 1.00 47.31 85 HIS A O 1
#

pLDDT: mean 87.51, std 16.52, range [47.31, 98.38]